Protein AF-A0A3R8YP21-F1 (afdb_monomer_lite)

Organism: NCBI:txid2493092

Sequence (76 aa):
MTDSPCISQCKLDENDLCMGCGRSRQEIKGWKTMADEQRHDINMRLLARGRKKVRKLLIKRLRQLTREKKAARTAA

Radius of gyration: 13.84 Å; chains: 1; bounding box: 38×19×34 Å

Foldseek 3Di:
DQDDLDPPQADADPQQAGPGRRDHPVCVVCSVVDDSVVSVVRLVCCLVPNDPSSVVVSVVVVVVVVVVVVVVVVVD

pLDDT: mean 94.23, std 4.53, range [65.75, 98.12]

Secondary structure (DSSP, 8-state):
--S----S---B-TTSBBTTT--BHHHHHHTTTS-HHHHHHHHHHHHHHS-HHHHHHHHHHHHHHHHHHHHHHH--

Structure (mmCIF, N/CA/C/O backbone):
data_AF-A0A3R8YP21-F1
#
_entry.id   AF-A0A3R8YP21-F1
#
loop_
_atom_site.group_PDB
_atom_site.id
_atom_site.type_symbol
_atom_site.label_atom_id
_atom_site.label_alt_id
_atom_site.labe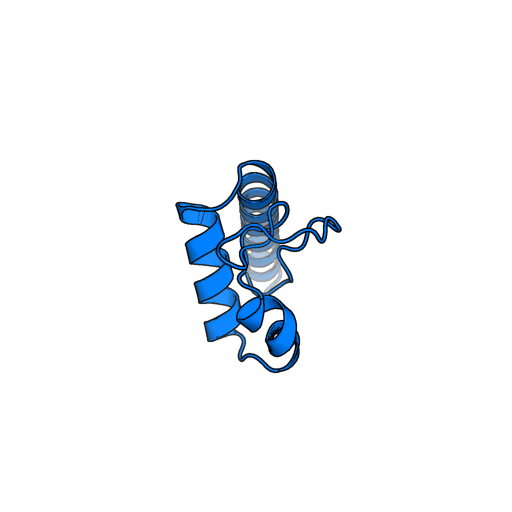l_comp_id
_atom_site.label_asym_id
_atom_site.label_entity_id
_atom_site.label_seq_id
_atom_site.pdbx_PDB_ins_code
_atom_site.Cartn_x
_atom_site.Cartn_y
_atom_site.Cartn_z
_atom_site.occupancy
_atom_site.B_iso_or_equiv
_atom_site.auth_seq_id
_atom_site.auth_comp_id
_atom_site.auth_asym_id
_atom_site.auth_atom_id
_atom_site.pdbx_PDB_model_num
ATOM 1 N N . MET A 1 1 ? 7.291 -0.020 -8.057 1.00 89.00 1 MET A N 1
ATOM 2 C CA . MET A 1 1 ? 6.672 0.573 -6.843 1.00 89.00 1 MET A CA 1
ATOM 3 C 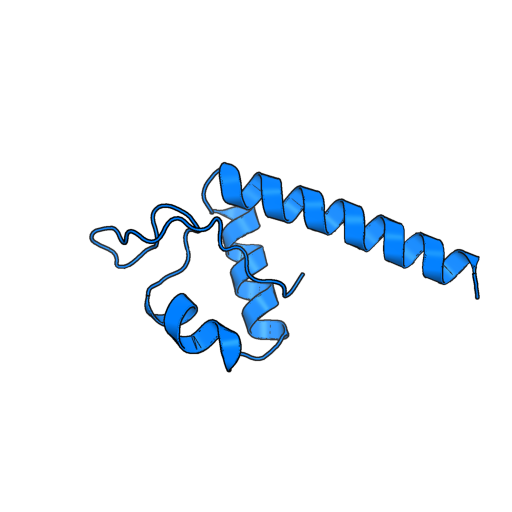C . MET A 1 1 ? 5.150 0.464 -6.947 1.00 89.00 1 MET A C 1
ATOM 5 O O . MET A 1 1 ? 4.430 1.417 -6.699 1.00 89.00 1 MET A O 1
ATOM 9 N N . THR A 1 2 ? 4.648 -0.707 -7.327 1.00 95.12 2 THR A N 1
ATOM 10 C CA . THR A 1 2 ? 3.216 -0.951 -7.574 1.00 95.12 2 THR A CA 1
ATOM 11 C C . THR A 1 2 ? 2.714 -2.160 -6.785 1.00 95.12 2 THR A C 1
ATOM 13 O O . THR A 1 2 ? 1.514 -2.365 -6.667 1.00 95.12 2 THR A O 1
ATOM 16 N N . ASP A 1 3 ? 3.617 -2.905 -6.141 1.00 94.12 3 ASP A N 1
ATOM 17 C CA . ASP A 1 3 ? 3.274 -3.993 -5.231 1.00 94.12 3 ASP A CA 1
ATOM 18 C C . ASP A 1 3 ? 2.442 -3.521 -4.040 1.00 94.12 3 ASP A C 1
ATOM 20 O O . ASP A 1 3 ? 2.613 -2.410 -3.524 1.00 94.12 3 ASP A O 1
ATOM 24 N N . SER A 1 4 ? 1.601 -4.424 -3.530 1.00 94.69 4 SER A N 1
ATOM 25 C CA . SER A 1 4 ? 0.758 -4.140 -2.371 1.00 94.69 4 SER A CA 1
ATOM 26 C C . SER A 1 4 ? 1.589 -3.766 -1.135 1.00 94.69 4 SER A C 1
ATOM 28 O O . SER A 1 4 ? 2.459 -4.547 -0.730 1.00 94.69 4 SER A O 1
ATOM 30 N N . PRO A 1 5 ? 1.316 -2.623 -0.477 1.00 94.44 5 PRO A N 1
ATOM 31 C CA . PRO A 1 5 ? 1.996 -2.197 0.750 1.00 94.44 5 PRO A CA 1
ATOM 32 C C . PRO A 1 5 ? 1.423 -2.877 2.007 1.00 94.44 5 PRO A C 1
ATOM 34 O O . PRO A 1 5 ? 1.687 -2.442 3.130 1.00 94.44 5 PRO A O 1
ATOM 37 N N . CYS A 1 6 ? 0.580 -3.901 1.836 1.00 95.19 6 CYS A N 1
ATOM 38 C CA . CYS A 1 6 ? -0.053 -4.615 2.935 1.00 95.19 6 CYS A CA 1
ATOM 39 C C . CYS A 1 6 ? 0.994 -5.290 3.834 1.00 95.19 6 CYS A C 1
ATOM 41 O O . CYS A 1 6 ? 1.926 -5.924 3.346 1.00 95.19 6 CYS A O 1
ATOM 43 N N . ILE A 1 7 ? 0.804 -5.182 5.150 1.00 94.06 7 ILE A N 1
ATOM 44 C CA . ILE A 1 7 ? 1.630 -5.852 6.168 1.00 94.06 7 ILE A CA 1
ATOM 45 C C . ILE A 1 7 ? 0.856 -6.963 6.894 1.00 94.06 7 ILE A C 1
ATOM 47 O O . ILE A 1 7 ? 1.168 -7.287 8.036 1.00 94.06 7 ILE A O 1
ATOM 51 N N . SER A 1 8 ? -0.200 -7.482 6.259 1.00 92.56 8 SER A N 1
ATOM 52 C CA . SER A 1 8 ? -1.080 -8.534 6.792 1.00 92.56 8 SER A CA 1
ATOM 53 C C . SER A 1 8 ? -1.719 -8.201 8.145 1.00 92.56 8 SER A C 1
ATOM 55 O O . SER A 1 8 ? -1.996 -9.079 8.952 1.00 92.56 8 SER A O 1
ATOM 57 N N . GLN A 1 9 ? -1.975 -6.915 8.391 1.00 87.62 9 GLN A N 1
ATOM 58 C CA . GLN A 1 9 ? -2.734 -6.438 9.545 1.00 87.62 9 GLN A CA 1
ATOM 59 C C . GLN A 1 9 ? -3.949 -5.674 9.032 1.00 87.62 9 GLN A C 1
ATOM 61 O O . GLN A 1 9 ? -3.806 -4.570 8.503 1.00 87.62 9 GLN A O 1
ATOM 66 N N . CYS A 1 10 ? -5.132 -6.278 9.151 1.00 86.38 10 CYS A N 1
ATOM 67 C CA . CYS A 1 10 ? -6.380 -5.702 8.664 1.00 86.38 10 CYS A CA 1
ATOM 68 C C . CYS A 1 10 ? -7.247 -5.259 9.844 1.00 86.38 10 CYS A C 1
ATOM 70 O O . CYS A 1 10 ? -8.020 -6.036 10.394 1.00 86.38 10 CYS A O 1
ATOM 72 N N . LYS A 1 11 ? -7.086 -4.000 10.246 1.00 94.31 11 LYS A N 1
ATOM 73 C CA . LYS A 1 11 ? -7.979 -3.327 11.189 1.00 94.31 11 LYS A CA 1
ATOM 74 C C . LYS A 1 11 ? -8.088 -1.869 10.759 1.00 94.31 11 LYS A C 1
ATOM 76 O O . LYS A 1 11 ? -7.053 -1.247 10.518 1.00 94.31 11 LYS A O 1
ATOM 81 N N . LEU A 1 12 ? -9.307 -1.375 10.580 1.00 95.50 12 LEU A N 1
ATOM 82 C CA . LEU A 1 12 ? -9.578 0.009 10.189 1.00 95.50 12 LEU A CA 1
ATOM 83 C C . LEU A 1 12 ? -9.774 0.868 11.446 1.00 95.50 12 LEU A C 1
ATOM 85 O O . LEU A 1 12 ? -10.202 0.343 12.475 1.00 95.50 12 LEU A O 1
ATOM 89 N N . ASP A 1 13 ? -9.402 2.142 11.371 1.00 94.38 13 ASP A N 1
ATOM 90 C CA . ASP A 1 13 ? -9.753 3.157 12.366 1.00 94.38 13 ASP A CA 1
ATOM 91 C C . ASP A 1 13 ? -11.081 3.854 12.014 1.00 94.38 13 ASP A C 1
ATOM 93 O O . ASP A 1 13 ? -11.748 3.494 11.042 1.00 94.38 13 ASP A O 1
ATOM 97 N N . GLU A 1 14 ? -11.468 4.839 12.824 1.00 95.62 14 GLU A N 1
ATOM 98 C CA . GLU A 1 14 ? -12.709 5.615 12.673 1.00 95.62 14 GLU A CA 1
ATOM 99 C C . GLU A 1 14 ? -12.789 6.382 11.343 1.00 95.62 14 GLU A C 1
ATOM 101 O O . GLU A 1 14 ? -13.880 6.691 10.878 1.00 95.62 14 GLU A O 1
ATOM 106 N N . ASN A 1 15 ? -11.648 6.630 10.689 1.00 94.81 15 ASN A N 1
ATOM 107 C CA . ASN A 1 15 ? -11.569 7.300 9.389 1.00 94.81 15 ASN A CA 1
ATOM 108 C C . ASN A 1 15 ? -11.494 6.304 8.219 1.00 94.81 15 ASN A C 1
ATOM 110 O O . ASN A 1 15 ? -11.073 6.666 7.118 1.00 94.81 15 ASN A O 1
ATOM 114 N N . ASP A 1 16 ? -11.832 5.031 8.450 1.00 95.94 16 ASP A N 1
ATOM 115 C CA . ASP A 1 16 ? -11.733 3.953 7.462 1.00 95.94 16 ASP A CA 1
ATOM 116 C C . ASP A 1 16 ? -10.311 3.753 6.899 1.00 95.94 16 ASP A C 1
ATOM 118 O O . ASP A 1 16 ? -10.123 3.216 5.798 1.00 95.94 16 ASP A O 1
ATOM 122 N N . LEU A 1 17 ? -9.280 4.136 7.662 1.00 95.00 17 LEU A N 1
ATOM 123 C CA . LEU A 1 17 ? -7.885 3.892 7.315 1.00 95.00 17 LEU A CA 1
ATOM 124 C C . LEU A 1 17 ? -7.373 2.638 8.016 1.00 95.00 17 LEU A C 1
ATOM 126 O O . LEU A 1 17 ? -7.535 2.429 9.215 1.00 95.00 17 LEU A O 1
ATOM 130 N N . CYS A 1 18 ? -6.680 1.784 7.273 1.00 95.88 18 CYS A N 1
ATOM 131 C CA . CYS A 1 18 ? -6.037 0.608 7.834 1.00 95.88 18 CYS A CA 1
ATOM 132 C C . CYS A 1 18 ? -4.923 1.013 8.797 1.00 95.88 18 CYS A C 1
ATOM 134 O O . CYS A 1 18 ? -3.913 1.591 8.399 1.00 95.88 18 CYS A O 1
ATOM 136 N N . MET A 1 19 ? -5.049 0.627 10.062 1.00 94.44 19 MET A N 1
ATOM 137 C CA . MET A 1 19 ? -4.051 0.903 11.092 1.00 94.44 19 MET A CA 1
ATOM 138 C C . MET A 1 19 ? -2.702 0.233 10.806 1.00 94.44 19 MET A C 1
ATOM 140 O O . MET A 1 19 ? -1.663 0.739 11.228 1.00 94.44 19 MET A O 1
ATOM 144 N N . GLY A 1 20 ? -2.705 -0.866 10.046 1.00 94.25 20 GLY A N 1
ATOM 145 C CA . GLY A 1 20 ? -1.493 -1.533 9.583 1.00 94.25 20 GLY A CA 1
ATOM 146 C C . GLY A 1 20 ? -0.842 -0.813 8.401 1.00 94.25 20 GLY A C 1
ATOM 147 O O . GLY A 1 20 ? 0.270 -0.293 8.517 1.00 94.25 20 GLY A O 1
ATOM 148 N N . CYS A 1 21 ? -1.523 -0.813 7.248 1.00 95.38 21 CYS A N 1
ATOM 149 C CA . CYS A 1 21 ? -0.939 -0.342 5.988 1.00 95.38 21 CYS A CA 1
ATOM 150 C C . CYS A 1 21 ? -1.177 1.145 5.658 1.00 95.38 21 CYS A C 1
ATOM 152 O O . CYS A 1 21 ? -0.478 1.695 4.815 1.00 95.38 21 CYS A O 1
ATOM 154 N N . GLY A 1 22 ? -2.128 1.810 6.314 1.00 94.88 22 GLY A N 1
ATOM 155 C CA . GLY A 1 22 ? -2.483 3.217 6.084 1.00 94.88 22 GLY A CA 1
ATOM 156 C C . GLY A 1 22 ? -3.353 3.486 4.849 1.00 94.88 22 GLY A C 1
ATOM 157 O O . GLY A 1 22 ? -3.640 4.646 4.560 1.00 94.88 22 GLY A O 1
ATOM 158 N N . ARG A 1 23 ? -3.756 2.444 4.109 1.00 96.81 23 ARG A N 1
ATOM 159 C CA . ARG A 1 23 ? -4.701 2.564 2.986 1.00 96.81 23 ARG A CA 1
ATOM 160 C C . ARG A 1 23 ? -6.129 2.764 3.479 1.00 96.81 23 ARG A C 1
ATOM 162 O O . ARG A 1 23 ? -6.485 2.195 4.510 1.00 96.81 23 ARG A O 1
ATOM 169 N N . SER A 1 24 ? -6.938 3.495 2.724 1.00 96.62 24 SER A N 1
ATOM 170 C CA . SER A 1 24 ? -8.377 3.595 2.964 1.00 96.62 24 SER A CA 1
ATOM 171 C C . SER A 1 24 ? -9.097 2.295 2.604 1.00 96.62 24 SER A C 1
ATOM 173 O O . SER A 1 24 ? -8.600 1.471 1.827 1.00 96.62 24 SER A O 1
ATOM 175 N N . ARG A 1 25 ? -10.311 2.113 3.130 1.00 96.56 25 ARG A N 1
ATOM 176 C CA . ARG A 1 25 ? -11.189 0.994 2.762 1.00 96.56 25 ARG A CA 1
ATOM 177 C C . ARG A 1 25 ? -11.400 0.893 1.245 1.00 96.56 25 ARG A C 1
ATOM 179 O O . ARG A 1 25 ? -11.387 -0.215 0.707 1.00 96.56 25 ARG A O 1
ATOM 186 N N . GLN A 1 26 ? -11.570 2.023 0.556 1.00 96.75 26 GLN A N 1
ATOM 187 C CA . GLN A 1 26 ? -11.759 2.064 -0.900 1.00 96.75 26 GLN A CA 1
ATOM 188 C C . GLN A 1 26 ? -10.504 1.592 -1.646 1.00 96.75 26 GLN A C 1
ATOM 190 O O . GLN A 1 26 ? -10.596 0.741 -2.529 1.00 96.75 26 GLN A O 1
ATOM 195 N N . GLU A 1 27 ? -9.323 2.055 -1.232 1.00 96.88 27 GLU A N 1
ATOM 196 C CA . GLU A 1 27 ? -8.043 1.629 -1.811 1.00 96.88 27 GLU A CA 1
ATOM 197 C C . GLU A 1 27 ? -7.768 0.138 -1.592 1.00 96.88 27 GLU A C 1
ATOM 199 O O . GLU A 1 27 ? -7.169 -0.521 -2.440 1.00 96.88 27 GLU A O 1
ATOM 204 N N . ILE A 1 28 ? -8.200 -0.417 -0.456 1.00 96.44 28 ILE A N 1
ATOM 205 C CA . ILE A 1 28 ? -8.074 -1.850 -0.172 1.00 96.44 28 ILE A CA 1
ATOM 206 C C . ILE A 1 28 ? -8.967 -2.663 -1.108 1.00 96.44 28 ILE A C 1
ATOM 208 O O . ILE A 1 28 ? -8.484 -3.629 -1.699 1.00 96.44 28 ILE A O 1
ATOM 212 N N . LYS A 1 29 ? -10.238 -2.267 -1.261 1.00 95.88 29 LYS A N 1
ATOM 213 C CA . LYS A 1 29 ? -11.204 -2.951 -2.134 1.00 95.88 29 LYS A CA 1
ATOM 214 C C . LYS A 1 29 ? -10.798 -2.880 -3.609 1.00 95.88 29 LYS A C 1
ATOM 216 O O . LYS A 1 29 ? -10.843 -3.894 -4.295 1.00 95.88 29 LYS A O 1
ATOM 221 N N . GLY A 1 30 ? -10.369 -1.707 -4.078 1.00 96.62 30 GLY A N 1
ATOM 222 C CA . GLY A 1 30 ? -10.033 -1.467 -5.484 1.00 96.62 30 GLY A CA 1
ATOM 223 C C . GLY A 1 30 ? -8.627 -1.905 -5.904 1.00 96.62 30 GLY A C 1
ATOM 224 O O . GLY A 1 30 ? -8.313 -1.874 -7.086 1.00 96.62 30 GLY A O 1
ATOM 225 N N . TRP A 1 31 ? -7.762 -2.327 -4.975 1.00 96.94 31 TRP A N 1
ATOM 226 C CA . TRP A 1 31 ? -6.328 -2.505 -5.250 1.00 96.94 31 TRP A CA 1
ATOM 227 C C . TRP A 1 31 ? -6.004 -3.358 -6.487 1.00 96.94 31 TRP A C 1
ATOM 229 O O . TRP A 1 31 ? -5.096 -3.031 -7.254 1.00 96.94 31 TRP A O 1
ATOM 239 N N . LYS A 1 32 ? -6.726 -4.472 -6.667 1.00 95.75 32 LYS A N 1
ATOM 240 C CA . LYS A 1 32 ? -6.483 -5.419 -7.767 1.00 95.75 32 LYS A CA 1
ATOM 241 C C . LYS A 1 32 ? -6.912 -4.873 -9.130 1.00 95.75 32 LYS A C 1
ATOM 243 O O . LYS A 1 32 ? -6.351 -5.295 -10.131 1.00 95.75 32 LYS A O 1
ATOM 248 N N . THR A 1 33 ? -7.879 -3.961 -9.163 1.00 97.06 33 THR A N 1
ATOM 249 C CA . THR A 1 33 ? -8.443 -3.391 -10.396 1.00 97.06 33 THR A CA 1
ATOM 250 C C . THR A 1 33 ? -7.870 -2.015 -10.730 1.00 97.06 33 THR A C 1
ATOM 252 O O . THR A 1 33 ? -8.151 -1.486 -11.796 1.00 97.06 33 THR A O 1
ATOM 255 N N . MET A 1 34 ? -7.086 -1.420 -9.828 1.00 97.38 34 MET A N 1
ATOM 256 C CA . MET A 1 34 ? -6.405 -0.144 -10.056 1.00 97.38 34 MET A CA 1
ATOM 257 C C . MET A 1 34 ? -5.324 -0.254 -11.136 1.00 97.38 34 MET A C 1
ATOM 259 O O . MET A 1 34 ? -4.679 -1.296 -11.276 1.00 97.38 34 MET A O 1
ATOM 263 N N . ALA A 1 35 ? -5.089 0.845 -11.848 1.00 97.88 35 ALA A N 1
ATOM 264 C CA . ALA A 1 35 ? -3.943 0.989 -12.738 1.00 97.88 35 ALA A CA 1
ATOM 265 C C . ALA A 1 35 ? -2.629 1.085 -11.940 1.00 97.88 35 ALA A C 1
ATOM 267 O O . ALA A 1 35 ? -2.624 1.367 -10.733 1.00 97.88 35 ALA A O 1
ATOM 268 N N . ASP A 1 36 ? -1.499 0.849 -12.603 1.00 97.50 36 ASP A N 1
ATOM 269 C CA . ASP A 1 36 ? -0.187 0.899 -11.954 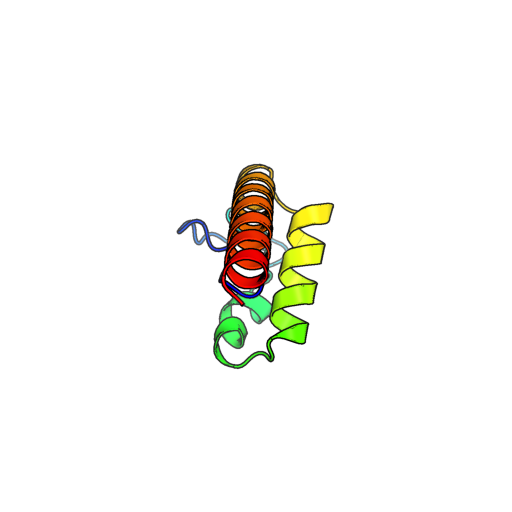1.00 97.50 36 ASP A CA 1
ATOM 270 C C . ASP A 1 36 ? 0.156 2.298 -11.438 1.00 97.50 36 ASP A C 1
ATOM 272 O O . ASP A 1 36 ? 0.724 2.425 -10.353 1.00 97.50 36 ASP A O 1
ATOM 276 N N . GLU A 1 37 ? -0.271 3.339 -12.145 1.00 97.44 37 GLU A N 1
ATOM 277 C CA . GLU A 1 37 ? -0.114 4.741 -11.761 1.00 97.44 37 GLU A CA 1
ATOM 278 C C . GLU A 1 37 ? -0.850 5.020 -10.444 1.00 97.44 37 GLU A C 1
ATOM 280 O O . GLU A 1 37 ? -0.271 5.544 -9.495 1.00 97.44 37 GLU A O 1
ATOM 285 N N . GLN A 1 38 ? -2.093 4.546 -10.315 1.00 97.75 38 GLN A N 1
ATOM 286 C CA . GLN A 1 38 ? -2.874 4.696 -9.083 1.00 97.75 38 GLN A CA 1
ATOM 287 C C . GLN A 1 38 ? -2.222 3.954 -7.909 1.00 97.75 38 GLN A C 1
ATOM 289 O O . GLN A 1 38 ? -2.121 4.482 -6.798 1.00 97.75 38 GLN A O 1
ATOM 294 N N . ARG A 1 39 ? -1.740 2.723 -8.139 1.00 98.12 39 ARG A N 1
ATOM 295 C CA . ARG A 1 39 ? -1.009 1.957 -7.116 1.00 98.12 39 ARG A CA 1
ATOM 296 C C . ARG A 1 39 ? 0.283 2.660 -6.708 1.00 98.12 39 ARG A C 1
ATOM 298 O O . ARG A 1 39 ? 0.638 2.648 -5.525 1.00 98.12 39 ARG A O 1
ATOM 305 N N . HIS A 1 40 ? 0.976 3.263 -7.669 1.00 97.31 40 HIS A N 1
ATOM 306 C CA . HIS A 1 40 ? 2.179 4.044 -7.435 1.00 97.31 40 HIS A CA 1
ATOM 307 C C . HIS A 1 40 ? 1.894 5.258 -6.549 1.00 97.31 40 HIS A C 1
ATOM 309 O O . HIS A 1 40 ? 2.546 5.409 -5.515 1.00 97.31 40 HIS A O 1
ATOM 315 N N . ASP A 1 41 ? 0.883 6.055 -6.885 1.00 97.75 41 ASP A N 1
ATOM 316 C CA . ASP A 1 41 ? 0.518 7.265 -6.145 1.00 97.75 41 ASP A CA 1
ATOM 317 C C . ASP A 1 41 ? 0.110 6.956 -4.704 1.00 97.75 41 ASP A C 1
ATOM 319 O O . ASP A 1 41 ? 0.568 7.609 -3.759 1.00 97.75 41 ASP A O 1
ATOM 323 N N . ILE A 1 42 ? -0.678 5.893 -4.503 1.00 97.50 42 ILE A N 1
ATOM 324 C CA . ILE A 1 42 ? -1.025 5.404 -3.163 1.00 97.50 42 ILE A CA 1
ATOM 325 C C . ILE A 1 42 ? 0.247 5.039 -2.395 1.00 97.50 42 ILE A C 1
ATOM 327 O O . ILE A 1 42 ? 0.440 5.482 -1.261 1.00 97.50 42 ILE A O 1
ATOM 331 N N . ASN A 1 43 ? 1.148 4.264 -3.000 1.00 97.69 43 ASN A N 1
ATOM 332 C CA . ASN A 1 43 ? 2.402 3.884 -2.359 1.00 97.69 43 ASN A CA 1
ATOM 333 C C . ASN A 1 43 ? 3.284 5.104 -2.036 1.00 97.69 43 ASN A C 1
ATOM 335 O O . ASN A 1 43 ? 3.882 5.145 -0.959 1.00 97.69 43 ASN A O 1
ATOM 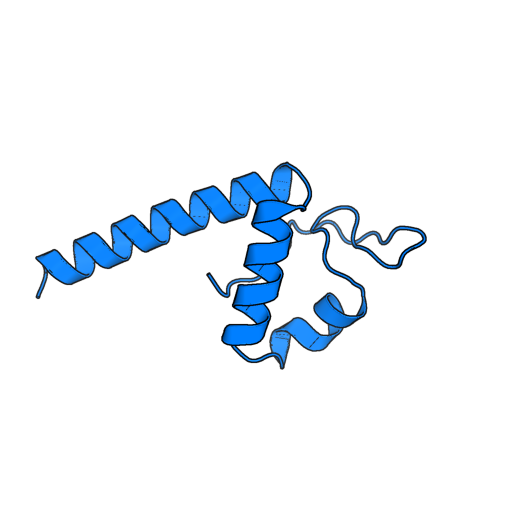339 N N . MET A 1 44 ? 3.331 6.121 -2.897 1.00 97.44 44 MET A N 1
ATOM 340 C CA . MET A 1 44 ? 4.069 7.363 -2.647 1.00 97.44 44 MET A CA 1
ATOM 341 C C . MET A 1 44 ? 3.455 8.177 -1.502 1.00 97.44 44 MET A C 1
ATOM 343 O O . MET A 1 44 ? 4.178 8.631 -0.608 1.00 97.44 44 MET A O 1
ATOM 347 N N . ARG A 1 45 ? 2.123 8.276 -1.437 1.00 97.25 45 ARG A N 1
ATOM 348 C CA . ARG A 1 45 ? 1.413 8.890 -0.304 1.00 97.25 45 ARG A CA 1
ATOM 349 C C . ARG A 1 45 ? 1.733 8.172 1.010 1.00 97.25 45 ARG A C 1
ATOM 351 O O . ARG A 1 45 ? 2.012 8.826 2.018 1.00 97.25 45 ARG A O 1
ATOM 358 N N . LEU A 1 46 ? 1.744 6.838 1.009 1.00 96.62 46 LEU A N 1
ATOM 359 C CA . LEU A 1 46 ? 2.093 6.027 2.182 1.00 96.62 46 LEU A CA 1
ATOM 360 C C . LEU A 1 46 ? 3.577 6.119 2.553 1.00 96.62 46 LEU A C 1
ATOM 362 O O . LEU A 1 46 ? 3.919 6.059 3.734 1.00 96.62 46 LEU A O 1
ATOM 366 N N . LEU A 1 47 ? 4.468 6.297 1.582 1.00 96.69 47 LEU A N 1
ATOM 367 C CA . LEU A 1 47 ? 5.882 6.548 1.843 1.00 96.69 47 LEU A CA 1
ATOM 368 C C . LEU A 1 47 ? 6.067 7.883 2.580 1.00 96.69 47 LEU A C 1
ATOM 370 O O . LEU A 1 47 ? 6.745 7.932 3.610 1.00 96.69 47 LEU A O 1
ATOM 374 N N . ALA A 1 48 ? 5.413 8.942 2.096 1.00 95.75 48 ALA A N 1
ATOM 375 C CA . ALA A 1 48 ? 5.500 10.274 2.680 1.00 95.75 48 ALA A CA 1
ATOM 376 C C . ALA A 1 48 ? 4.838 10.332 4.068 1.00 95.75 48 ALA A C 1
ATOM 378 O O . ALA A 1 48 ? 5.474 10.689 5.061 1.00 95.75 48 ALA A O 1
ATOM 379 N N . ARG A 1 49 ? 3.573 9.915 4.171 1.00 93.06 49 ARG A N 1
ATOM 380 C CA . ARG A 1 49 ? 2.714 10.186 5.340 1.00 93.06 49 ARG A CA 1
ATOM 381 C C . ARG A 1 49 ? 2.228 8.933 6.073 1.00 93.06 49 ARG A C 1
ATOM 383 O O . ARG A 1 49 ? 1.562 9.044 7.095 1.00 93.06 49 ARG A O 1
ATOM 390 N N . GLY A 1 50 ? 2.544 7.742 5.573 1.00 89.62 50 GLY A N 1
ATOM 391 C CA . GLY A 1 50 ? 2.063 6.486 6.140 1.00 89.62 50 GLY A CA 1
ATOM 392 C C . GLY A 1 50 ? 2.771 6.058 7.427 1.00 89.62 50 GLY A C 1
ATOM 393 O O . GLY A 1 50 ? 3.679 6.705 7.957 1.00 89.62 50 GLY A O 1
ATOM 394 N N . ARG A 1 51 ? 2.343 4.902 7.940 1.00 91.69 51 ARG A N 1
ATOM 395 C CA . ARG A 1 51 ? 2.850 4.313 9.186 1.00 91.69 51 ARG A CA 1
ATOM 396 C C . ARG A 1 51 ? 4.316 3.872 9.036 1.00 91.69 51 ARG A C 1
ATOM 398 O O . ARG A 1 51 ? 4.744 3.406 7.979 1.00 91.69 51 ARG A O 1
ATOM 405 N N . LYS A 1 52 ? 5.082 3.913 10.136 1.00 94.31 52 LYS A N 1
ATOM 406 C CA . LYS A 1 52 ? 6.529 3.590 10.174 1.00 94.31 52 LYS A CA 1
ATOM 407 C C . LYS A 1 52 ? 6.878 2.236 9.540 1.00 94.31 52 LYS A C 1
ATOM 409 O O . LYS A 1 52 ? 7.866 2.147 8.813 1.00 94.31 52 LYS A O 1
ATOM 414 N N . LYS A 1 53 ? 6.087 1.186 9.805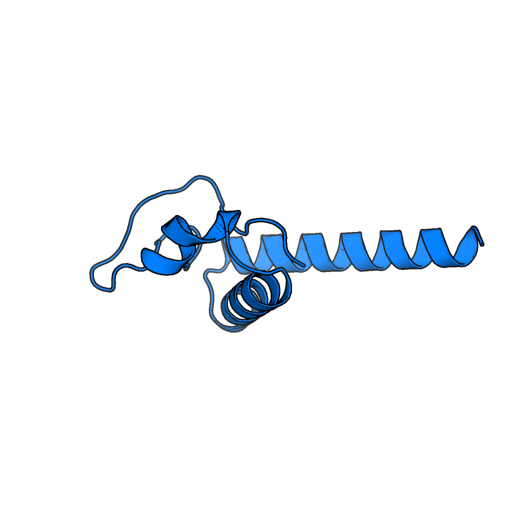 1.00 94.38 53 LYS A N 1
ATOM 415 C CA . LYS A 1 53 ? 6.319 -0.167 9.258 1.00 94.38 53 LYS A CA 1
ATOM 416 C C . LYS A 1 53 ? 6.219 -0.188 7.729 1.00 94.38 53 LYS A C 1
ATOM 418 O O . LYS A 1 53 ? 7.119 -0.696 7.068 1.00 94.38 53 LYS A O 1
ATOM 423 N N . VAL A 1 54 ? 5.175 0.428 7.179 1.00 95.50 54 VAL A N 1
ATOM 424 C CA . VAL A 1 54 ? 4.931 0.514 5.731 1.00 95.50 54 VAL A CA 1
ATOM 425 C C . VAL A 1 54 ? 6.001 1.354 5.053 1.00 95.50 54 VAL A C 1
ATOM 427 O O . VAL A 1 54 ? 6.579 0.919 4.064 1.00 95.50 54 VAL A O 1
ATOM 430 N N . ARG A 1 55 ? 6.350 2.511 5.629 1.00 95.81 55 ARG A N 1
ATOM 431 C CA . ARG A 1 55 ? 7.432 3.358 5.113 1.00 95.81 55 ARG A CA 1
ATOM 432 C C . ARG A 1 55 ? 8.742 2.573 4.986 1.00 95.81 55 ARG A C 1
ATOM 434 O O . ARG A 1 55 ? 9.379 2.609 3.938 1.00 95.81 55 ARG A O 1
ATOM 441 N N . LYS A 1 56 ? 9.123 1.807 6.018 1.00 96.44 56 LYS A N 1
ATOM 442 C CA . LYS A 1 56 ? 10.316 0.940 5.979 1.00 96.44 56 LYS A CA 1
ATOM 443 C C . LYS A 1 56 ? 10.231 -0.129 4.881 1.00 96.44 56 LYS A C 1
ATOM 445 O O . LYS A 1 56 ? 11.213 -0.328 4.167 1.00 96.44 56 LYS A O 1
ATOM 450 N N . LEU A 1 57 ? 9.080 -0.791 4.734 1.00 95.56 57 LEU A N 1
ATOM 451 C CA . LEU A 1 57 ? 8.839 -1.782 3.677 1.00 95.56 57 LEU A CA 1
ATOM 452 C C . LEU A 1 57 ? 9.024 -1.168 2.281 1.00 95.56 57 LEU A C 1
ATOM 454 O O . LEU A 1 57 ? 9.751 -1.719 1.456 1.00 95.56 57 LEU A O 1
ATOM 458 N N . LEU A 1 58 ? 8.406 -0.012 2.036 1.00 96.31 58 LEU A N 1
ATOM 459 C CA . LEU A 1 58 ? 8.465 0.689 0.755 1.00 96.31 58 LEU A CA 1
ATOM 460 C C . LEU A 1 58 ? 9.890 1.149 0.421 1.00 96.31 58 LEU A C 1
ATOM 462 O O . LEU A 1 58 ? 10.348 0.936 -0.698 1.00 96.31 58 LEU A O 1
ATOM 466 N N . ILE A 1 59 ? 10.637 1.683 1.395 1.00 96.56 59 ILE A N 1
ATOM 467 C CA . ILE A 1 59 ? 12.056 2.042 1.214 1.00 96.56 59 ILE A CA 1
ATOM 468 C C . ILE A 1 59 ? 12.896 0.811 0.856 1.00 96.56 59 ILE A C 1
ATOM 470 O O . ILE A 1 59 ? 13.743 0.882 -0.035 1.00 96.56 59 ILE A O 1
ATOM 474 N N . LYS A 1 60 ? 12.675 -0.329 1.526 1.00 96.12 60 LYS A N 1
ATOM 475 C CA . LYS A 1 60 ? 13.388 -1.576 1.213 1.00 96.12 60 LYS A CA 1
ATOM 476 C C . LYS A 1 60 ? 13.121 -2.010 -0.231 1.00 96.12 60 LYS A C 1
ATOM 478 O O . LYS A 1 60 ? 14.073 -2.310 -0.946 1.00 96.12 60 LYS A O 1
ATOM 483 N N . ARG A 1 61 ? 11.859 -1.976 -0.669 1.00 94.88 61 ARG A N 1
ATOM 484 C CA . ARG A 1 61 ? 11.482 -2.292 -2.055 1.00 94.88 61 ARG A CA 1
ATOM 485 C C . ARG A 1 61 ? 12.085 -1.317 -3.061 1.00 94.88 61 ARG A C 1
ATOM 487 O O . ARG A 1 61 ? 12.596 -1.764 -4.076 1.00 94.88 61 ARG A O 1
ATOM 494 N N . LEU A 1 62 ? 12.113 -0.011 -2.777 1.00 94.12 62 LEU A N 1
ATOM 495 C CA . LEU A 1 62 ? 12.792 0.962 -3.645 1.00 94.12 62 LEU A CA 1
ATOM 496 C C . LEU A 1 62 ? 14.260 0.607 -3.852 1.00 94.12 62 LEU A C 1
ATOM 498 O O . LEU A 1 62 ? 14.719 0.577 -4.986 1.00 94.12 62 LEU A O 1
ATOM 502 N N . ARG A 1 63 ? 14.981 0.297 -2.769 1.00 95.81 63 ARG A N 1
ATOM 503 C CA . ARG A 1 63 ? 16.394 -0.105 -2.843 1.00 95.81 63 ARG A CA 1
ATOM 504 C C . ARG A 1 63 ? 16.596 -1.387 -3.646 1.00 95.81 63 ARG A C 1
ATOM 506 O O . ARG A 1 63 ? 17.619 -1.535 -4.302 1.00 95.81 63 ARG A O 1
ATOM 513 N N . GLN A 1 64 ? 15.658 -2.323 -3.565 1.00 93.69 64 GLN A N 1
ATOM 514 C CA . GLN A 1 64 ? 15.701 -3.542 -4.362 1.00 93.69 64 GLN A CA 1
ATOM 515 C C . GLN A 1 64 ? 15.477 -3.234 -5.848 1.00 93.69 64 GLN A C 1
ATOM 517 O O . GLN A 1 64 ? 16.324 -3.576 -6.665 1.00 93.69 64 GLN A O 1
ATOM 522 N N . LEU A 1 65 ? 14.430 -2.474 -6.175 1.00 92.12 65 LEU A N 1
ATOM 523 C CA . LEU A 1 65 ? 14.128 -2.067 -7.549 1.00 92.12 65 LEU A CA 1
ATOM 524 C C . LEU A 1 65 ? 15.273 -1.271 -8.189 1.00 92.12 65 LEU A C 1
ATOM 526 O O . LEU A 1 65 ? 15.555 -1.436 -9.373 1.00 92.12 65 LEU A O 1
ATOM 530 N N . THR A 1 66 ? 15.948 -0.396 -7.436 1.00 93.50 66 THR A N 1
ATOM 531 C CA . THR A 1 66 ? 17.105 0.342 -7.965 1.00 93.50 66 THR A CA 1
ATOM 532 C C . THR A 1 66 ? 18.293 -0.574 -8.245 1.00 93.50 66 THR A C 1
ATOM 534 O O . THR A 1 66 ? 18.964 -0.386 -9.258 1.00 93.50 66 THR A O 1
ATOM 537 N N . ARG A 1 67 ? 18.541 -1.582 -7.397 1.00 94.06 67 ARG A N 1
ATOM 538 C CA . ARG A 1 67 ? 19.578 -2.602 -7.630 1.00 94.06 67 ARG A CA 1
ATOM 539 C C . ARG A 1 67 ? 19.263 -3.458 -8.852 1.00 94.06 67 ARG A C 1
ATOM 541 O O . ARG A 1 67 ? 20.136 -3.619 -9.694 1.00 94.06 67 ARG A O 1
ATOM 548 N N . GLU A 1 68 ? 18.031 -3.940 -8.972 1.00 93.00 68 GLU A N 1
ATOM 549 C CA . GLU A 1 68 ? 17.568 -4.749 -10.108 1.00 93.00 68 GLU A CA 1
ATOM 550 C C . GLU A 1 68 ? 17.683 -3.972 -11.422 1.00 93.00 68 GLU A C 1
ATOM 552 O O . GLU A 1 68 ? 18.277 -4.461 -12.379 1.00 93.00 68 GLU A O 1
ATOM 557 N N . LYS A 1 69 ? 17.227 -2.711 -11.450 1.00 92.06 69 LYS A N 1
ATOM 558 C CA . LYS A 1 69 ? 17.390 -1.837 -12.622 1.00 92.06 69 LYS A CA 1
ATOM 559 C C . LYS A 1 69 ? 18.855 -1.595 -12.977 1.00 92.06 69 LYS A C 1
ATOM 561 O O . LYS A 1 69 ? 19.181 -1.535 -14.157 1.00 92.06 69 LYS A O 1
ATOM 566 N N . LYS A 1 70 ? 19.737 -1.429 -11.984 1.00 92.31 70 LYS A N 1
ATOM 567 C CA . LYS A 1 70 ? 21.178 -1.278 -12.229 1.00 92.31 70 LYS A CA 1
ATOM 568 C C . LYS A 1 70 ? 21.764 -2.556 -12.834 1.00 92.31 70 LYS A C 1
ATOM 570 O O . LYS A 1 70 ? 22.451 -2.462 -13.840 1.00 92.31 70 LYS A O 1
ATOM 575 N N . ALA A 1 71 ? 21.458 -3.719 -12.260 1.00 92.06 71 ALA A N 1
ATOM 576 C CA . ALA A 1 71 ? 21.922 -5.009 -12.765 1.00 92.06 71 ALA A CA 1
ATOM 577 C C . ALA A 1 71 ? 21.450 -5.263 -14.206 1.00 92.06 71 ALA A C 1
ATOM 579 O O . ALA A 1 71 ? 22.264 -5.604 -15.055 1.00 92.06 71 ALA A O 1
ATOM 580 N N . ALA A 1 72 ? 20.173 -4.997 -14.502 1.00 90.62 72 ALA A N 1
ATOM 581 C CA . ALA A 1 72 ? 19.616 -5.136 -15.848 1.00 90.62 72 ALA A CA 1
ATOM 582 C C . ALA A 1 72 ? 20.306 -4.228 -16.880 1.00 90.62 72 ALA A C 1
ATOM 584 O O . ALA A 1 72 ? 20.482 -4.632 -18.020 1.00 90.62 72 ALA A O 1
ATOM 585 N N . ARG A 1 73 ? 20.728 -3.019 -16.481 1.00 90.69 73 ARG A N 1
ATOM 586 C CA . ARG A 1 73 ? 21.480 -2.100 -17.354 1.00 90.69 73 ARG A CA 1
ATOM 587 C C . ARG A 1 73 ? 22.921 -2.533 -17.604 1.00 90.69 73 ARG A C 1
ATOM 589 O O . ARG A 1 73 ? 23.467 -2.172 -18.627 1.00 90.69 73 ARG A O 1
ATOM 596 N N . THR A 1 74 ? 23.557 -3.215 -16.654 1.00 86.44 74 THR A N 1
ATOM 597 C CA . THR A 1 74 ? 24.935 -3.715 -16.808 1.00 86.44 74 THR A CA 1
ATOM 598 C C . THR A 1 74 ? 24.990 -5.011 -17.625 1.00 86.44 74 THR A C 1
ATOM 600 O O . THR A 1 74 ? 26.045 -5.349 -18.144 1.00 86.44 74 THR A O 1
ATOM 603 N N . ALA A 1 75 ? 23.874 -5.737 -17.720 1.00 79.25 75 ALA A N 1
ATOM 604 C CA . ALA A 1 75 ? 23.755 -6.992 -18.461 1.00 79.25 75 ALA A CA 1
ATOM 605 C C . ALA A 1 75 ? 23.287 -6.827 -19.924 1.00 79.25 75 ALA A C 1
ATOM 607 O O . ALA A 1 75 ? 23.170 -7.83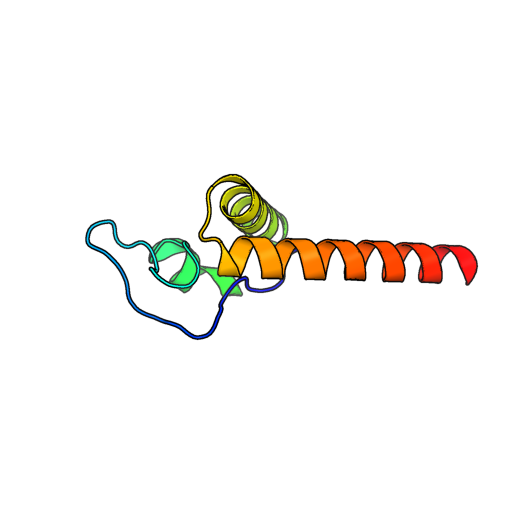4 -20.619 1.00 79.25 75 ALA A O 1
ATOM 608 N N . ALA A 1 76 ? 22.987 -5.600 -20.359 1.00 65.75 76 ALA A N 1
ATOM 609 C CA . ALA A 1 76 ? 22.592 -5.243 -21.724 1.00 65.75 76 ALA A CA 1
ATOM 610 C C . ALA A 1 76 ? 23.732 -4.489 -22.413 1.00 65.75 76 ALA A C 1
ATOM 612 O O . ALA A 1 76 ? 23.913 -4.705 -23.629 1.00 65.75 76 ALA A O 1
#

InterPro domains:
  IPR010710 Protein of unknown function DUF1289 [PF06945] (4-49)
  IPR010710 Protein of unknown function DUF1289 [PTHR35175] (3-62)